Protein AF-A0A926TC60-F1 (afdb_monomer)

Radius of gyration: 28.83 Å; Cα contacts (8 Å, |Δi|>4): 123; chains: 1; bounding box: 82×62×68 Å

Mean predicted aligned error: 12.39 Å

Secondary structure (DSSP, 8-state):
-------PPPHHHHHHHHHHHHHHHHHHHHHHHHHHHHHHHHHHHHHHHHHHHHS---SPPPPPPGGG--GGG-----SS------TTT--EEE-SSBSS-EEE-HHHHHTSPEEEEEEEEE-TTS-EEEEEEEEE-HHHHHHHH-BPTT---------

Sequence (159 aa):
MEPTETDSVSRRSFLKLLGLSGASVVMGTSVLTLAEGATGRLFMPLNDRLDELLLKPQAPVPELPLSAIEPEALLVNSFRATPRLDPATFRLTVDGEVNNPLSLDLAAINTLPLTSMVIRHVCVEGWAAIVQWGGVRLQDIVQLAQPKSGVRYAYFQSA

Foldseek 3Di:
DDDDDDDDDDPVNVVVVVVVVVVCVVVVVVVVVVVCVVVCVVCVVVVVVVCCVVVVPPDPADFDDPVQFDPVQDDDDDDPDDDDDDLVPDWDWDDDQFPATDTDHPVRQVVADKDKTFHWDDDPVGGIGTDIDIGHDPVRVCVNRHGDPPDDDDDDDDD

Nearest PDB structures (foldseek):
  2bpb-assembly1_A  TM=8.047E-01  e=6.752E-04  Ancylobacter novellus
  2ca3-assembly1_A  TM=7.780E-01  e=7.639E-04  Ancylobacter novellus
  2xts-assembly1_C  TM=9.036E-01  e=1.062E-01  Paracoccus pantotrophus
  4p99-assembly4_D  TM=3.254E-01  e=5.505E+00  Marinomonas primoryensis

Solvent-accessible surface area (backbone atoms only — not comparable to full-atom values): 10121 Å² total; per-residue (Å²): 138,82,82,83,81,76,87,73,82,50,72,68,58,52,52,51,50,53,52,52,52,52,51,50,52,55,48,47,53,53,50,47,53,50,49,48,54,51,49,45,66,68,46,44,69,56,49,54,53,48,46,54,66,73,63,51,78,88,65,80,83,75,71,52,62,81,89,62,53,36,78,89,48,61,75,91,82,77,77,98,62,83,78,88,79,55,73,91,76,43,64,54,74,45,72,81,72,38,77,35,70,42,73,37,40,60,68,61,57,70,73,47,70,78,45,72,50,30,38,76,49,74,49,95,90,76,51,56,26,30,43,76,47,74,47,67,55,68,68,64,56,45,63,66,26,38,64,42,92,86,71,87,79,86,85,87,79,82,126

pLDDT: mean 85.82, std 14.72, range [41.06, 98.62]

Structure (mmCIF, N/CA/C/O backbone):
data_AF-A0A926TC60-F1
#
_entry.id   AF-A0A926TC60-F1
#
loop_
_atom_site.group_PDB
_atom_site.id
_atom_site.type_symbol
_atom_site.label_atom_id
_atom_site.label_alt_id
_atom_site.label_comp_id
_atom_site.label_asym_id
_atom_site.label_entity_id
_atom_site.label_seq_id
_atom_site.pdbx_PDB_ins_code
_atom_site.Cartn_x
_atom_site.Cartn_y
_atom_site.Cartn_z
_atom_site.occupancy
_atom_site.B_iso_or_equiv
_atom_site.auth_seq_id
_atom_site.auth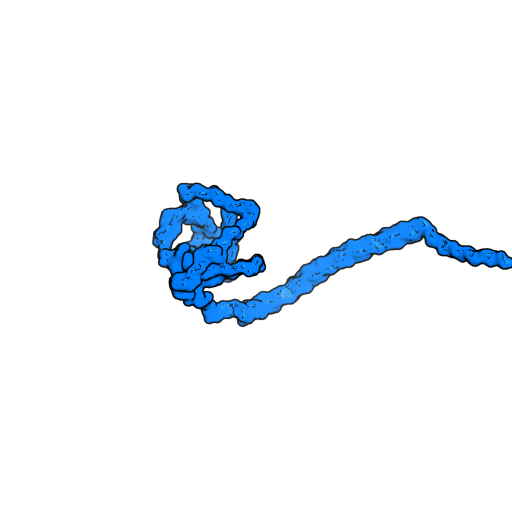_comp_id
_atom_site.auth_asym_id
_atom_site.auth_atom_id
_atom_site.pdbx_PDB_model_num
ATOM 1 N N . MET A 1 1 ? 64.257 41.576 40.704 1.00 42.56 1 MET A N 1
ATOM 2 C CA . MET A 1 1 ? 63.490 40.998 39.585 1.00 42.56 1 MET A CA 1
ATOM 3 C C . MET A 1 1 ? 62.714 39.836 40.176 1.00 42.56 1 MET A C 1
ATOM 5 O O . MET A 1 1 ? 63.229 38.729 40.215 1.00 42.56 1 MET A O 1
ATOM 9 N N . GLU A 1 2 ? 61.575 40.136 40.800 1.00 41.06 2 GLU A N 1
ATOM 10 C CA . GLU A 1 2 ? 60.704 39.106 41.378 1.00 41.06 2 GLU A CA 1
ATOM 11 C C . GLU A 1 2 ? 59.752 38.575 40.301 1.00 41.06 2 GLU A C 1
ATOM 13 O O . GLU A 1 2 ? 59.288 39.363 39.471 1.00 41.06 2 GLU A O 1
ATOM 18 N N . PRO A 1 3 ? 59.504 37.255 40.266 1.00 51.19 3 PRO A N 1
ATOM 19 C CA . PRO A 1 3 ? 58.691 36.630 39.239 1.00 51.19 3 PRO A CA 1
ATOM 20 C C . PRO A 1 3 ? 57.205 36.870 39.521 1.00 51.19 3 PRO A C 1
ATOM 22 O O . PRO A 1 3 ? 56.740 36.746 40.651 1.00 51.19 3 PRO A O 1
ATOM 25 N N . THR A 1 4 ? 56.451 37.197 38.475 1.00 48.22 4 THR A N 1
ATOM 26 C CA . THR A 1 4 ? 54.993 37.292 38.504 1.00 48.22 4 THR A CA 1
ATOM 27 C C . THR A 1 4 ? 54.379 35.917 38.765 1.00 48.22 4 THR A C 1
ATOM 29 O O . THR A 1 4 ? 54.521 34.987 37.968 1.00 48.22 4 THR A O 1
ATOM 32 N N . GLU A 1 5 ? 53.702 35.795 39.904 1.00 54.31 5 GLU A N 1
ATOM 33 C CA . GLU A 1 5 ? 52.934 34.623 40.310 1.00 54.31 5 GLU A CA 1
ATOM 34 C C . GLU A 1 5 ? 51.778 34.407 39.320 1.00 54.31 5 GLU A C 1
ATOM 36 O O . GLU A 1 5 ? 50.969 35.300 39.064 1.00 54.31 5 GLU A O 1
ATOM 41 N N . THR A 1 6 ? 51.741 33.233 38.692 1.00 58.22 6 THR A N 1
ATOM 42 C CA . THR A 1 6 ? 50.648 32.846 37.797 1.00 58.22 6 THR A CA 1
ATOM 43 C C . THR A 1 6 ? 49.537 32.242 38.645 1.00 58.22 6 THR A C 1
ATOM 45 O O . THR A 1 6 ? 49.700 31.173 39.231 1.00 58.22 6 THR A O 1
ATOM 48 N N . ASP A 1 7 ? 48.414 32.952 38.735 1.00 61.06 7 ASP A N 1
ATOM 49 C CA . ASP A 1 7 ? 47.254 32.538 39.521 1.00 61.06 7 ASP A CA 1
ATOM 50 C C . ASP A 1 7 ? 46.659 31.244 38.931 1.00 61.06 7 ASP A C 1
ATOM 52 O O . ASP A 1 7 ? 46.082 31.224 37.839 1.00 61.06 7 ASP A O 1
ATOM 56 N N . SER A 1 8 ? 46.897 30.117 39.608 1.00 69.00 8 SER A N 1
ATOM 57 C CA . SER A 1 8 ? 46.535 28.788 39.108 1.00 69.00 8 SER A CA 1
ATOM 58 C C . SER A 1 8 ? 45.124 28.408 39.561 1.00 69.00 8 SER A C 1
ATOM 60 O O . SER A 1 8 ? 44.811 28.339 40.750 1.00 69.00 8 SER A O 1
ATOM 62 N N . VAL A 1 9 ? 44.236 28.140 38.601 1.00 73.81 9 VAL A N 1
ATOM 63 C CA . VAL A 1 9 ? 42.849 27.756 38.893 1.00 73.81 9 VAL A CA 1
ATOM 64 C C . VAL A 1 9 ? 42.823 26.444 39.691 1.00 73.81 9 VAL A C 1
ATOM 66 O O . VAL A 1 9 ? 43.265 25.396 39.221 1.00 73.81 9 VAL A O 1
ATOM 69 N N . SER A 1 10 ? 42.261 26.483 40.904 1.00 83.06 10 SER A N 1
ATOM 70 C CA . SER A 1 10 ? 42.147 25.313 41.785 1.00 83.06 10 SER A CA 1
ATOM 71 C C . SER A 1 10 ? 41.370 24.163 41.131 1.00 83.06 10 SER A C 1
ATOM 73 O O . SER A 1 10 ? 40.291 24.365 40.566 1.00 83.06 10 SER A O 1
ATOM 75 N N . ARG A 1 11 ? 41.854 22.922 41.308 1.00 78.31 11 ARG A N 1
ATOM 76 C CA . ARG A 1 11 ? 41.192 21.682 40.843 1.00 78.31 11 ARG A CA 1
ATOM 77 C C . ARG A 1 11 ? 39.714 21.610 41.245 1.00 78.31 11 ARG A C 1
ATOM 79 O O . ARG A 1 11 ? 38.885 21.145 40.470 1.00 78.31 11 ARG A O 1
ATOM 86 N N . ARG A 1 12 ? 39.360 22.100 42.440 1.00 79.00 12 ARG A N 1
ATOM 87 C CA . ARG A 1 12 ? 37.967 22.133 42.924 1.00 79.00 12 ARG A CA 1
ATOM 88 C C . ARG A 1 12 ? 37.114 23.130 42.135 1.00 79.00 12 ARG A C 1
ATOM 90 O O . ARG A 1 12 ? 35.955 22.837 41.856 1.00 79.00 12 ARG A O 1
ATOM 97 N N . SER A 1 13 ? 37.672 24.284 41.778 1.00 75.44 13 SER A N 1
ATOM 98 C CA . SER A 1 13 ? 36.994 25.291 40.956 1.00 75.44 13 SER A CA 1
ATOM 99 C C . SER A 1 13 ? 36.805 24.789 39.526 1.00 75.44 13 SER A C 1
ATOM 101 O O . SER A 1 13 ? 35.715 24.925 38.980 1.00 75.44 13 SER A O 1
ATOM 103 N N . PHE A 1 14 ? 37.809 24.108 38.967 1.00 76.50 14 PHE A N 1
ATOM 104 C CA . PHE A 1 14 ? 37.723 23.480 37.648 1.00 76.50 14 PHE A CA 1
ATOM 105 C C . PHE A 1 14 ? 36.637 22.393 37.579 1.00 76.50 14 PHE A C 1
ATOM 107 O O . PHE A 1 14 ? 35.814 22.400 36.667 1.00 76.50 14 PHE A O 1
ATOM 114 N N . LEU A 1 15 ? 36.560 21.506 38.581 1.00 76.88 15 LEU A N 1
ATOM 115 C CA . LEU A 1 15 ? 35.522 20.466 38.645 1.00 76.88 15 LEU A CA 1
ATOM 116 C C . LEU A 1 15 ? 34.107 21.040 38.820 1.00 76.88 15 LEU A C 1
ATOM 118 O O . LEU A 1 15 ? 33.163 20.524 38.226 1.00 76.88 15 LEU A O 1
ATOM 122 N N . LYS A 1 16 ? 33.946 22.123 39.594 1.00 70.62 16 LYS A N 1
ATOM 123 C CA . LYS A 1 16 ? 32.659 22.831 39.710 1.00 70.62 16 LYS A CA 1
ATOM 124 C C . LYS A 1 16 ? 32.246 23.475 38.389 1.00 70.62 16 LYS A C 1
ATOM 126 O O . LYS A 1 16 ? 31.077 23.394 38.024 1.00 70.62 16 LYS A O 1
ATOM 131 N N . LEU A 1 17 ? 33.198 24.078 37.677 1.00 70.81 17 LEU A N 1
ATOM 132 C CA . LEU A 1 17 ? 32.952 24.683 36.371 1.00 70.81 17 LEU A CA 1
ATOM 133 C C . LEU A 1 17 ? 32.528 23.616 35.350 1.00 70.81 17 LEU A C 1
ATOM 135 O O . LEU A 1 17 ? 31.504 23.777 34.701 1.00 70.81 17 LEU A O 1
ATOM 139 N N . LEU A 1 18 ? 33.245 22.488 35.279 1.00 71.25 18 LEU A N 1
ATOM 140 C CA . LEU A 1 18 ? 32.886 21.350 34.423 1.00 71.25 18 LEU A CA 1
ATOM 141 C C . LEU A 1 18 ? 31.504 20.770 34.755 1.00 71.25 18 LEU A C 1
ATOM 143 O O . LEU A 1 18 ? 30.733 20.472 33.844 1.00 71.25 18 LEU A O 1
ATOM 147 N N . GLY A 1 19 ? 31.174 20.632 36.043 1.00 67.12 19 GLY A N 1
ATOM 148 C CA . GLY A 1 19 ? 29.868 20.138 36.484 1.00 67.12 19 GLY A CA 1
ATOM 149 C C . GLY A 1 19 ? 28.710 21.057 36.083 1.00 67.12 19 GLY A C 1
ATOM 150 O O . GLY A 1 19 ? 27.676 20.574 35.622 1.00 67.12 19 GLY A O 1
ATOM 151 N N . LEU A 1 20 ? 28.894 22.377 36.198 1.00 63.81 20 LEU A N 1
ATOM 152 C CA . LEU A 1 20 ? 27.903 23.367 35.764 1.00 63.81 20 LEU A CA 1
ATOM 153 C C . LEU A 1 20 ? 27.739 23.369 34.237 1.00 63.81 20 LEU A C 1
ATOM 155 O O . LEU A 1 20 ? 26.611 23.328 33.753 1.00 63.81 20 LEU A O 1
ATOM 159 N N . SER A 1 21 ? 28.840 23.320 33.483 1.00 61.28 21 SER A N 1
ATOM 160 C CA . SER A 1 21 ? 28.810 23.255 32.016 1.00 61.28 21 SER A CA 1
ATOM 161 C C . SER A 1 21 ? 28.112 21.993 31.498 1.00 61.28 21 SER A C 1
ATOM 163 O O . SER A 1 21 ? 27.314 22.067 30.566 1.00 61.28 21 SER A O 1
ATOM 165 N N . GLY A 1 22 ? 28.362 20.834 32.120 1.00 60.22 22 GLY A N 1
ATOM 166 C CA . GLY A 1 22 ? 27.693 19.577 31.768 1.00 60.22 22 GLY A CA 1
ATOM 167 C C . GLY A 1 22 ? 26.182 19.623 32.015 1.00 60.22 22 GLY A C 1
ATOM 168 O O . GLY A 1 22 ? 25.404 19.205 31.158 1.00 60.22 22 GLY A O 1
ATOM 169 N N . ALA A 1 23 ? 25.751 20.203 33.140 1.00 59.41 23 ALA A N 1
ATOM 170 C CA . ALA A 1 23 ? 24.332 20.396 33.439 1.00 59.41 23 ALA A CA 1
ATOM 171 C C . ALA A 1 23 ? 23.650 21.354 32.444 1.00 59.41 23 ALA A C 1
ATOM 173 O O . ALA A 1 23 ? 22.526 21.090 32.022 1.00 59.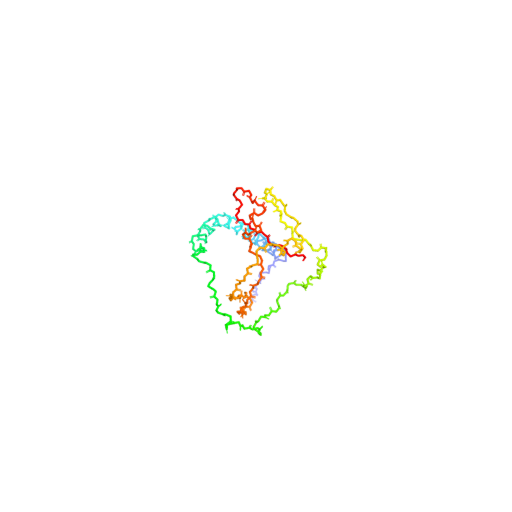41 23 ALA A O 1
ATOM 174 N N . SER A 1 24 ? 24.332 22.421 32.009 1.00 56.94 24 SER A N 1
ATOM 175 C CA . SER A 1 24 ? 23.815 23.352 30.995 1.00 56.94 24 SER A CA 1
ATOM 176 C C . SER A 1 24 ? 23.655 22.714 29.613 1.00 56.94 24 SER A C 1
ATOM 178 O O . SER A 1 24 ? 22.683 23.016 28.929 1.00 56.94 24 SER A O 1
ATOM 180 N N . VAL A 1 25 ? 24.545 21.804 29.204 1.00 60.53 25 VAL A N 1
ATOM 181 C CA . VAL A 1 25 ? 24.412 21.066 27.930 1.00 60.53 25 VAL A CA 1
ATOM 182 C C . VAL A 1 25 ? 23.251 20.063 27.987 1.00 60.53 25 VAL A C 1
ATOM 184 O O . VAL A 1 25 ? 22.465 19.964 27.042 1.00 60.53 25 VAL A O 1
ATOM 187 N N . VAL A 1 26 ? 23.085 19.356 29.109 1.00 59.12 26 VAL A N 1
ATOM 188 C CA . VAL A 1 26 ? 21.979 18.398 29.300 1.00 59.12 26 VAL A CA 1
ATOM 189 C C . VAL A 1 26 ? 20.625 19.110 29.410 1.00 59.12 26 VAL A C 1
ATOM 191 O O . VAL A 1 26 ? 19.643 18.678 28.804 1.00 59.12 26 VAL A O 1
ATOM 194 N N . MET A 1 27 ? 20.556 20.235 30.128 1.00 56.75 27 MET A N 1
ATOM 195 C CA . MET A 1 27 ? 19.348 21.062 30.151 1.00 56.75 27 MET A CA 1
ATOM 196 C C . MET A 1 27 ? 19.095 21.717 28.795 1.00 56.75 27 MET A C 1
ATOM 198 O O . MET A 1 27 ? 17.956 21.732 28.355 1.00 56.75 27 MET A O 1
ATOM 202 N N . GLY A 1 28 ? 20.127 22.206 28.106 1.00 56.97 28 GLY A N 1
ATOM 203 C CA . GLY A 1 28 ? 19.998 22.833 26.790 1.00 56.97 28 GLY A CA 1
ATOM 204 C C . GLY A 1 28 ? 19.412 21.885 25.748 1.00 56.97 28 GLY A C 1
ATOM 205 O O . GLY A 1 28 ? 18.469 22.249 25.059 1.00 56.97 28 GLY A O 1
ATOM 206 N N . THR A 1 29 ? 19.890 20.642 25.691 1.00 58.34 29 THR A N 1
ATOM 207 C CA . THR A 1 29 ? 19.337 19.612 24.792 1.00 58.34 29 THR A CA 1
ATOM 208 C C . THR A 1 29 ? 17.900 19.244 25.157 1.00 58.34 29 THR A C 1
ATOM 210 O O . THR A 1 29 ? 17.041 19.230 24.284 1.00 58.34 29 THR A O 1
ATOM 213 N N . SER A 1 30 ? 17.598 19.057 26.444 1.00 58.94 30 SER A N 1
ATOM 214 C CA . SER A 1 30 ? 16.237 18.731 26.900 1.00 58.94 30 SER A CA 1
ATOM 215 C C . SER A 1 30 ? 15.244 19.879 26.669 1.00 58.94 30 SER A C 1
ATOM 217 O O . SER A 1 30 ? 14.110 19.651 26.254 1.00 58.94 30 SER A O 1
ATOM 219 N N . VAL A 1 31 ? 15.661 21.125 26.912 1.00 60.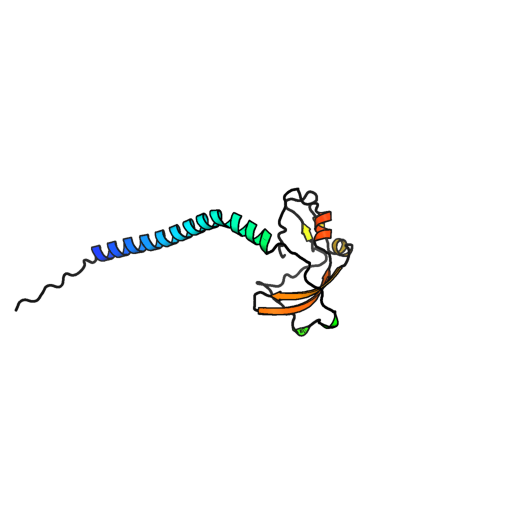00 31 VAL A N 1
ATOM 220 C CA . VAL A 1 31 ? 14.862 22.336 26.673 1.00 60.00 31 VAL A CA 1
ATOM 221 C C . VAL A 1 31 ? 14.651 22.553 25.180 1.00 60.00 31 VAL A C 1
ATOM 223 O O . VAL A 1 31 ? 13.543 22.912 24.796 1.00 60.00 31 VAL A O 1
ATOM 226 N N . LEU A 1 32 ? 15.651 22.283 24.335 1.00 61.22 32 LEU A N 1
ATOM 227 C CA . LEU A 1 32 ? 15.490 22.316 22.881 1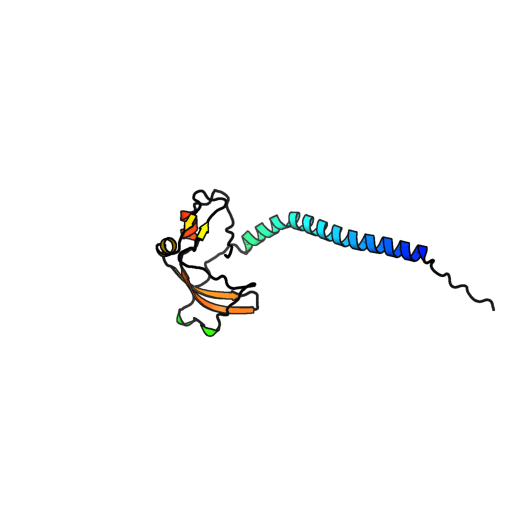.00 61.22 32 LEU A CA 1
ATOM 228 C C . LEU A 1 32 ? 14.499 21.248 22.408 1.00 61.22 32 LEU A C 1
ATOM 230 O O . LEU A 1 32 ? 13.581 21.587 21.677 1.00 61.22 32 LEU A O 1
ATOM 234 N N . THR A 1 33 ? 14.570 20.010 22.907 1.00 62.34 33 THR A N 1
ATOM 235 C CA . THR A 1 33 ? 13.595 18.957 22.560 1.00 62.34 33 THR A CA 1
ATOM 236 C C . THR A 1 33 ? 12.175 19.284 23.044 1.00 62.34 33 THR A C 1
ATOM 238 O O . THR A 1 33 ? 11.193 19.022 22.347 1.00 62.34 33 THR A O 1
ATOM 241 N N . LEU A 1 34 ? 12.027 19.892 24.227 1.00 63.53 34 LEU A N 1
ATOM 242 C CA . LEU A 1 34 ? 10.726 20.353 24.729 1.00 63.53 34 LEU A CA 1
ATOM 243 C C . LEU A 1 34 ? 10.191 21.544 23.928 1.00 63.53 34 LEU A C 1
ATOM 245 O O . LEU A 1 34 ? 9.000 21.586 23.616 1.00 63.53 34 LEU A O 1
ATOM 249 N N . ALA A 1 35 ? 11.057 22.495 23.578 1.00 68.56 35 ALA A N 1
ATOM 250 C CA . ALA A 1 35 ? 10.714 23.636 22.744 1.00 68.56 35 ALA A CA 1
ATOM 251 C C . ALA A 1 35 ? 10.347 23.193 21.323 1.00 68.56 35 ALA A C 1
ATOM 253 O O . ALA A 1 35 ? 9.364 23.693 20.790 1.00 68.56 35 ALA A O 1
ATOM 254 N N . GLU A 1 36 ? 11.045 22.220 20.739 1.00 64.94 36 GLU A N 1
ATOM 255 C CA . GLU A 1 36 ? 10.702 21.589 19.460 1.00 64.94 36 GLU A CA 1
ATOM 256 C C . GLU A 1 36 ? 9.344 20.893 19.536 1.00 64.94 36 GLU A C 1
ATOM 258 O O . GLU A 1 36 ? 8.495 21.113 18.678 1.00 64.94 36 GLU A O 1
ATOM 263 N N . GLY A 1 37 ? 9.085 20.124 20.597 1.00 71.81 37 GLY A N 1
ATOM 264 C CA . GLY A 1 37 ? 7.790 19.478 20.808 1.00 71.81 37 GLY A CA 1
ATOM 265 C C . GLY A 1 37 ? 6.639 20.477 20.975 1.00 71.81 37 GLY A C 1
ATOM 266 O O . GLY A 1 37 ? 5.553 20.266 20.434 1.00 71.81 37 GLY A O 1
ATOM 267 N N . ALA A 1 38 ? 6.862 21.581 21.693 1.00 77.69 38 ALA A N 1
ATOM 268 C CA . ALA A 1 38 ? 5.873 22.642 21.881 1.00 77.69 38 ALA A CA 1
ATOM 269 C C . ALA A 1 38 ? 5.647 23.459 20.597 1.00 77.69 38 ALA A C 1
ATOM 271 O O . ALA A 1 38 ? 4.504 23.707 20.216 1.00 77.69 38 ALA A O 1
ATOM 272 N N . THR A 1 39 ? 6.728 23.817 19.905 1.00 74.94 39 THR A N 1
ATOM 273 C CA . THR A 1 39 ? 6.716 24.523 18.616 1.00 74.94 39 THR A CA 1
ATOM 274 C C . THR A 1 39 ? 6.016 23.668 17.564 1.00 74.94 39 THR A C 1
ATOM 276 O O . THR A 1 39 ? 5.063 24.119 16.939 1.00 74.94 39 THR A O 1
ATOM 279 N N . GLY A 1 40 ? 6.391 22.394 17.440 1.00 74.88 40 GLY A N 1
ATOM 280 C CA . GLY A 1 40 ? 5.743 21.435 16.553 1.00 74.88 40 GLY A CA 1
ATOM 281 C C . GLY A 1 40 ? 4.242 21.345 16.816 1.00 74.88 40 GLY A C 1
ATOM 282 O O . GLY A 1 40 ? 3.456 21.536 15.900 1.00 74.88 40 GLY A O 1
ATOM 283 N N . ARG A 1 41 ? 3.805 21.178 18.070 1.00 79.56 41 ARG A N 1
ATOM 284 C CA . ARG A 1 41 ? 2.365 21.146 18.402 1.00 79.56 41 ARG A CA 1
ATOM 285 C C . ARG A 1 41 ? 1.627 22.446 18.078 1.00 79.56 41 ARG A C 1
ATOM 287 O O . ARG A 1 41 ? 0.443 22.389 17.758 1.00 79.56 41 ARG A O 1
ATOM 294 N N . LEU A 1 42 ? 2.298 23.594 18.175 1.00 83.06 42 LEU A N 1
ATOM 295 C CA . LEU A 1 42 ? 1.708 24.896 17.864 1.00 83.06 42 LEU A CA 1
ATOM 296 C C . LEU A 1 42 ? 1.543 25.105 16.352 1.00 83.06 42 LEU A C 1
ATOM 298 O O . LEU A 1 42 ? 0.515 25.618 15.915 1.00 83.06 42 LEU A O 1
ATOM 302 N N . PHE A 1 43 ? 2.539 24.703 15.559 1.00 84.38 43 PHE A N 1
ATOM 303 C CA . PHE A 1 43 ? 2.589 24.993 14.124 1.00 84.38 43 PHE A CA 1
ATOM 304 C C . PHE A 1 43 ? 2.101 23.846 13.233 1.00 84.38 43 PHE A C 1
ATOM 306 O O . PHE A 1 43 ? 1.641 24.113 12.126 1.00 84.38 43 PHE A O 1
ATOM 313 N N . MET A 1 44 ? 2.117 22.596 13.700 1.00 82.88 44 MET A N 1
ATOM 314 C CA . MET A 1 44 ? 1.673 21.430 12.926 1.00 82.88 44 MET A CA 1
ATOM 315 C C . MET A 1 44 ? 0.225 21.556 12.430 1.00 82.88 44 MET A C 1
ATOM 317 O O . MET A 1 44 ? 0.014 21.310 11.253 1.00 82.88 44 MET A O 1
ATOM 321 N N . PRO A 1 45 ? -0.764 22.058 13.201 1.00 85.94 45 PRO A N 1
ATOM 322 C CA . PRO A 1 45 ? -2.116 22.242 12.664 1.00 85.94 45 PRO A CA 1
ATOM 323 C C . PRO A 1 45 ? -2.184 23.241 11.502 1.00 85.94 45 PRO A C 1
ATOM 325 O O . PRO A 1 45 ? -3.056 23.133 10.641 1.00 85.94 45 PRO A O 1
ATOM 328 N N . LEU A 1 46 ? -1.299 24.243 11.492 1.00 86.19 46 LEU A N 1
ATOM 329 C CA . LEU A 1 46 ? -1.192 25.183 10.379 1.00 86.19 46 LEU A CA 1
ATOM 330 C C . LEU A 1 46 ? -0.485 24.522 9.194 1.00 86.19 46 LEU A C 1
ATOM 332 O O . LEU A 1 46 ? -0.968 24.654 8.075 1.00 86.19 46 LEU A O 1
ATOM 336 N N . ASN A 1 47 ? 0.601 23.789 9.448 1.00 85.25 47 ASN A N 1
ATOM 337 C CA . ASN A 1 47 ? 1.309 23.018 8.434 1.00 85.25 47 ASN A CA 1
ATOM 338 C C . ASN A 1 47 ? 0.377 22.007 7.752 1.00 85.25 47 ASN A C 1
ATOM 340 O O . ASN A 1 47 ? 0.255 22.042 6.541 1.00 85.25 47 A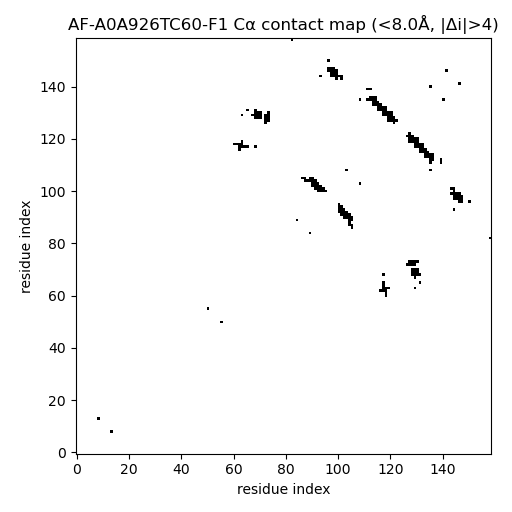SN A O 1
ATOM 344 N N . ASP A 1 48 ? -0.372 21.211 8.515 1.00 83.88 48 ASP A N 1
ATOM 345 C CA . ASP A 1 48 ? -1.314 20.214 7.999 1.00 83.88 48 ASP A CA 1
ATOM 346 C C . ASP A 1 48 ? -2.403 20.853 7.129 1.00 83.88 48 ASP A C 1
ATOM 348 O O . ASP A 1 48 ? -2.762 20.317 6.086 1.00 83.88 48 ASP A O 1
ATOM 352 N N . ARG A 1 49 ? -2.923 22.024 7.528 1.00 84.00 49 ARG A N 1
ATOM 353 C CA . ARG A 1 49 ? -3.910 22.770 6.728 1.00 84.00 49 ARG A CA 1
ATOM 354 C C . ARG A 1 49 ? -3.310 23.330 5.445 1.00 84.00 49 ARG A C 1
ATOM 356 O O . ARG A 1 49 ? -3.994 23.364 4.424 1.00 84.00 49 ARG A O 1
ATOM 363 N N . LEU A 1 50 ? -2.073 23.820 5.509 1.00 86.25 50 LEU A N 1
ATOM 364 C CA . LEU A 1 50 ? -1.354 24.307 4.337 1.00 86.25 50 LEU A CA 1
ATOM 365 C C . LEU A 1 50 ? -1.033 23.149 3.393 1.00 86.25 50 LEU A C 1
ATOM 367 O O . LEU A 1 50 ? -1.315 23.268 2.208 1.00 86.25 50 LEU A O 1
ATOM 371 N N . ASP A 1 51 ? -0.551 22.024 3.909 1.00 81.44 51 ASP A N 1
ATOM 372 C CA . ASP A 1 51 ? -0.289 20.803 3.151 1.00 81.44 51 ASP A CA 1
ATOM 373 C C . ASP A 1 51 ? -1.576 20.265 2.525 1.00 81.44 51 ASP A C 1
ATOM 375 O O . ASP A 1 51 ? -1.596 19.966 1.338 1.00 81.44 51 ASP A O 1
ATOM 379 N N . GLU A 1 52 ? -2.691 20.223 3.256 1.00 81.25 52 GLU A N 1
ATOM 380 C CA . GLU A 1 52 ? -3.985 19.810 2.702 1.00 81.25 52 GLU A CA 1
ATOM 381 C C . GLU A 1 52 ? -4.462 20.748 1.581 1.00 81.25 52 GLU A C 1
ATOM 383 O O . GLU A 1 52 ? -5.089 20.305 0.618 1.00 81.25 52 GLU A O 1
ATOM 388 N N . LEU A 1 53 ? -4.160 22.045 1.674 1.00 83.44 53 LEU A N 1
ATOM 389 C CA . LEU A 1 53 ? -4.522 23.029 0.656 1.00 83.44 53 LEU A CA 1
ATOM 390 C C . LEU A 1 53 ? -3.589 22.983 -0.565 1.00 83.44 53 LEU A C 1
ATOM 392 O O . LEU A 1 53 ? -4.067 23.109 -1.691 1.00 83.44 53 LEU A O 1
ATOM 396 N N . LEU A 1 54 ? -2.286 22.791 -0.351 1.00 79.56 54 LEU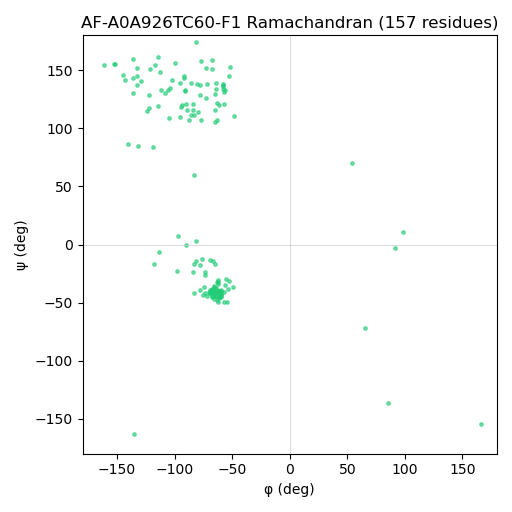 A N 1
ATOM 397 C CA . LEU A 1 54 ? -1.241 22.792 -1.380 1.00 79.56 54 LEU A CA 1
ATOM 398 C C . LEU A 1 54 ? -1.116 21.444 -2.097 1.00 79.56 54 LEU A C 1
ATOM 400 O O . LEU A 1 54 ? -0.954 21.403 -3.313 1.00 79.56 54 LEU A O 1
ATOM 404 N N . LEU A 1 55 ? -1.195 20.345 -1.347 1.00 76.44 55 LEU A N 1
ATOM 405 C CA . LEU A 1 55 ? -1.031 18.969 -1.821 1.00 76.44 55 LEU A CA 1
ATOM 406 C C . LEU A 1 55 ? -2.368 18.283 -2.100 1.00 76.44 55 LEU A C 1
ATOM 408 O O . LEU A 1 55 ? -2.384 17.085 -2.384 1.00 76.44 55 LEU A O 1
ATOM 412 N N . LYS A 1 56 ? -3.486 19.023 -2.035 1.00 66.31 56 LYS A N 1
ATOM 413 C CA . LYS A 1 56 ? -4.819 18.535 -2.400 1.00 66.31 56 LYS A CA 1
ATOM 414 C C . LYS A 1 56 ? -4.724 17.849 -3.769 1.00 66.31 56 LYS A C 1
ATOM 416 O O . LYS A 1 56 ? -4.492 18.558 -4.751 1.00 66.31 56 LYS A O 1
ATOM 421 N N . PRO A 1 57 ? -4.865 16.512 -3.871 1.00 59.97 57 PRO A N 1
ATOM 422 C CA . PRO A 1 57 ? -4.577 15.813 -5.117 1.00 59.97 57 PRO A CA 1
ATOM 423 C C . PRO A 1 57 ? -5.547 16.283 -6.201 1.00 59.97 57 PRO A C 1
ATOM 425 O O . PRO A 1 57 ? -6.737 15.984 -6.152 1.00 59.97 57 PRO A O 1
ATOM 428 N N . GLN A 1 58 ? -5.050 17.077 -7.150 1.00 61.09 58 GLN A N 1
ATOM 429 C CA . GLN A 1 58 ? -5.881 17.678 -8.197 1.00 61.09 58 GLN A CA 1
ATOM 430 C C . GLN A 1 58 ? -6.227 16.676 -9.309 1.00 61.09 58 GLN A C 1
ATOM 432 O O . GLN A 1 58 ? -7.168 16.903 -10.062 1.00 61.09 58 GLN A O 1
ATOM 437 N N . ALA A 1 59 ? -5.501 15.560 -9.415 1.00 74.19 59 ALA A N 1
ATOM 438 C CA . ALA A 1 59 ? -5.770 14.504 -10.383 1.00 74.19 59 ALA A CA 1
ATOM 439 C C . ALA A 1 59 ? -5.082 13.192 -9.967 1.00 74.19 59 ALA A C 1
ATOM 441 O O . ALA A 1 59 ? -4.055 13.236 -9.281 1.00 74.19 59 ALA A O 1
ATOM 442 N N . PRO A 1 60 ? -5.602 12.027 -10.398 1.00 79.38 60 PRO A N 1
ATOM 443 C CA . PRO A 1 60 ? -4.842 10.784 -10.393 1.00 79.38 60 PRO A CA 1
ATOM 444 C C . PRO A 1 60 ? -3.492 10.955 -11.099 1.00 79.38 60 PRO A C 1
ATOM 446 O O . PRO A 1 60 ? -3.352 11.776 -12.009 1.00 79.38 60 PRO A O 1
ATOM 449 N N . VAL A 1 61 ? -2.505 10.152 -10.699 1.00 86.31 61 VAL A N 1
ATOM 450 C CA . VAL A 1 61 ? -1.227 10.074 -11.416 1.00 86.31 61 VAL A CA 1
ATOM 451 C C . VAL A 1 61 ? -1.507 9.707 -12.882 1.00 86.31 61 VAL A C 1
ATOM 453 O O . VAL A 1 61 ? -2.285 8.781 -13.115 1.00 86.31 61 VAL A O 1
ATOM 456 N N . PRO A 1 62 ? -0.907 10.405 -13.867 1.00 89.88 62 PRO A N 1
ATOM 457 C CA . PRO A 1 62 ? -1.100 10.078 -15.274 1.00 89.88 62 PRO A CA 1
ATOM 458 C C . PRO A 1 62 ? -0.686 8.640 -15.585 1.00 89.88 62 PRO A C 1
ATOM 460 O O . PRO A 1 62 ? 0.402 8.205 -15.198 1.00 89.88 62 PRO A O 1
ATOM 463 N N . GLU A 1 63 ? -1.535 7.927 -16.323 1.00 95.25 63 GLU A N 1
ATOM 464 C CA . GLU A 1 63 ? -1.192 6.609 -16.847 1.00 95.25 63 GLU A CA 1
ATOM 465 C C . GLU A 1 63 ? -0.339 6.726 -18.112 1.00 95.25 63 GLU A C 1
ATOM 467 O O . GLU A 1 63 ? -0.572 7.568 -18.983 1.00 95.25 63 GLU A O 1
ATOM 472 N N . LEU A 1 64 ? 0.672 5.867 -18.198 1.00 96.88 64 LEU A N 1
ATOM 473 C CA . LEU A 1 64 ? 1.626 5.802 -19.297 1.00 96.88 64 LEU A CA 1
ATOM 474 C C . LEU A 1 64 ? 1.244 4.675 -20.273 1.00 96.88 64 LEU A C 1
ATOM 476 O O . LEU A 1 64 ? 0.567 3.720 -19.897 1.00 96.88 64 LEU A O 1
ATOM 480 N N . PRO A 1 65 ? 1.658 4.739 -21.548 1.00 97.50 65 PRO A N 1
ATOM 481 C CA . PRO A 1 65 ? 1.407 3.641 -22.473 1.00 97.50 65 PRO A CA 1
ATOM 482 C C . PRO A 1 65 ? 2.210 2.394 -22.073 1.00 97.50 65 PRO A C 1
ATOM 484 O O . PRO A 1 65 ? 3.322 2.502 -21.558 1.00 97.50 65 PRO A O 1
ATOM 487 N N . LEU A 1 66 ? 1.700 1.200 -22.395 1.00 97.38 66 LEU A N 1
ATOM 488 C CA . LEU A 1 66 ? 2.400 -0.074 -22.149 1.00 97.38 66 LEU A CA 1
ATOM 489 C C . LEU A 1 66 ? 3.803 -0.119 -22.781 1.00 97.38 66 LEU A C 1
ATOM 491 O O . LEU A 1 66 ? 4.701 -0.767 -22.255 1.00 97.38 66 LEU A O 1
ATOM 495 N N . SER A 1 67 ? 4.012 0.598 -23.889 1.00 97.81 67 SER A N 1
ATOM 496 C CA . SER A 1 67 ? 5.314 0.711 -24.555 1.00 97.81 67 SER A CA 1
ATOM 497 C C . SER A 1 67 ? 6.370 1.466 -23.743 1.00 97.81 67 SER A C 1
ATOM 499 O O . SER A 1 67 ? 7.537 1.428 -24.111 1.00 97.81 67 SER A O 1
ATOM 501 N N . ALA A 1 68 ? 5.971 2.187 -22.691 1.00 97.56 68 ALA A N 1
ATOM 502 C CA . ALA A 1 68 ? 6.874 2.923 -21.811 1.00 97.56 68 ALA A CA 1
ATOM 503 C C . ALA A 1 68 ? 7.362 2.088 -20.617 1.00 97.56 68 ALA A C 1
ATOM 505 O O . ALA A 1 68 ? 8.098 2.612 -19.791 1.00 97.56 68 ALA A O 1
ATOM 506 N N . ILE A 1 69 ? 6.937 0.826 -20.485 1.00 97.94 69 ILE A N 1
ATOM 507 C CA . ILE A 1 69 ? 7.386 -0.052 -19.399 1.00 97.94 69 ILE A CA 1
ATOM 508 C C . ILE A 1 69 ? 8.892 -0.304 -19.530 1.00 97.94 69 ILE A C 1
ATOM 510 O O . ILE A 1 69 ? 9.386 -0.640 -20.605 1.00 97.94 69 ILE A O 1
ATOM 514 N N . GLU A 1 70 ? 9.600 -0.192 -18.407 1.00 94.50 70 GLU A N 1
ATOM 515 C CA . GLU A 1 70 ? 11.050 -0.375 -18.294 1.00 94.50 70 GLU A CA 1
ATOM 516 C C . GLU A 1 70 ? 11.337 -1.540 -17.326 1.00 94.50 70 GLU A C 1
ATOM 518 O O . GLU A 1 70 ? 11.555 -1.305 -16.135 1.00 94.50 70 GLU A O 1
ATOM 523 N N . PRO A 1 71 ? 11.313 -2.810 -17.782 1.00 91.75 71 PRO A N 1
ATOM 524 C CA . PRO A 1 71 ? 11.377 -3.970 -16.885 1.00 91.75 71 PRO A CA 1
ATOM 525 C C . PRO A 1 71 ? 12.649 -4.012 -16.034 1.00 91.75 71 PRO A C 1
ATOM 527 O O . PRO A 1 71 ? 12.595 -4.325 -14.849 1.00 91.75 71 PRO A O 1
ATOM 530 N N . GLU A 1 72 ? 13.780 -3.634 -16.630 1.00 95.44 72 GLU A N 1
ATOM 531 C CA . GLU A 1 72 ? 15.099 -3.683 -15.990 1.00 95.44 72 GLU A CA 1
ATOM 532 C C . GLU A 1 72 ? 15.325 -2.553 -14.973 1.00 95.44 72 GLU A C 1
ATOM 534 O O . GLU A 1 72 ? 16.278 -2.593 -14.199 1.00 95.44 72 GLU A O 1
ATOM 539 N N . ALA A 1 73 ? 14.463 -1.529 -14.963 1.00 96.12 73 ALA A N 1
ATOM 540 C CA . ALA A 1 73 ? 14.563 -0.411 -14.028 1.00 96.12 73 ALA A CA 1
ATOM 541 C C . ALA A 1 73 ? 13.921 -0.721 -12.663 1.00 96.12 73 ALA A C 1
ATOM 543 O O . ALA A 1 73 ? 14.174 -0.008 -11.688 1.00 96.12 73 ALA A O 1
ATOM 544 N N . LEU A 1 74 ? 13.076 -1.759 -12.571 1.00 96.00 74 LEU A N 1
ATOM 545 C CA . LEU A 1 74 ? 12.398 -2.123 -11.329 1.00 96.00 74 LEU A CA 1
ATOM 546 C C . LEU A 1 74 ? 13.359 -2.850 -10.384 1.00 96.00 74 LEU A C 1
ATOM 548 O O . LEU A 1 74 ? 13.692 -4.018 -10.576 1.00 96.00 74 LEU A O 1
ATOM 552 N N . LEU A 1 75 ? 13.766 -2.158 -9.323 1.00 94.62 75 LEU A N 1
ATOM 553 C CA . LEU A 1 75 ? 14.642 -2.715 -8.300 1.00 94.62 75 LEU A CA 1
ATOM 554 C C . LEU A 1 75 ? 13.841 -3.335 -7.152 1.00 94.62 75 LEU A C 1
ATOM 556 O O . LEU A 1 75 ? 12.800 -2.822 -6.738 1.00 94.62 75 LEU A O 1
ATOM 560 N N . VAL A 1 76 ? 14.364 -4.428 -6.592 1.00 92.69 76 VAL A N 1
ATOM 561 C CA . VAL A 1 76 ? 13.847 -5.007 -5.348 1.00 92.69 76 VAL A CA 1
ATOM 562 C C . 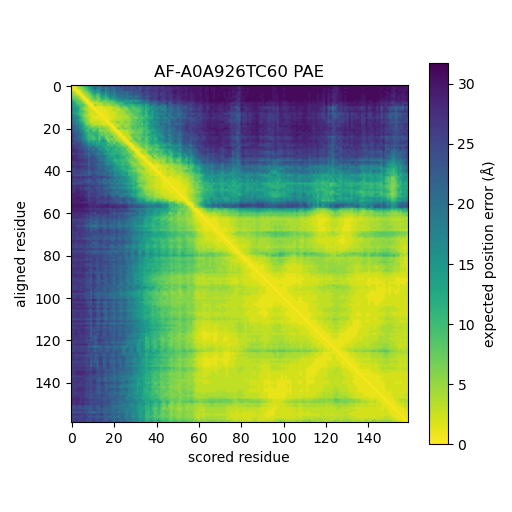VAL A 1 76 ? 14.397 -4.205 -4.176 1.00 92.69 76 VAL A C 1
ATOM 564 O O . VAL A 1 76 ? 15.595 -4.238 -3.901 1.00 92.69 76 VAL A O 1
ATOM 567 N N . ASN A 1 77 ? 13.507 -3.516 -3.468 1.00 93.12 77 ASN A N 1
ATOM 568 C CA . ASN A 1 77 ? 13.834 -2.771 -2.260 1.00 93.12 77 ASN A CA 1
ATOM 569 C C . ASN A 1 77 ? 13.126 -3.393 -1.052 1.00 93.12 77 ASN A C 1
ATOM 571 O O . ASN A 1 77 ? 11.898 -3.464 -1.015 1.00 93.12 77 ASN A O 1
ATOM 575 N N . SER A 1 78 ? 13.899 -3.859 -0.071 1.00 92.44 78 SER A N 1
ATOM 576 C CA . SER A 1 78 ? 13.373 -4.543 1.110 1.00 92.44 78 SER A CA 1
ATOM 577 C C . SER A 1 78 ? 13.987 -4.002 2.392 1.00 92.44 78 SER A C 1
ATOM 579 O O . SER A 1 78 ? 15.205 -3.861 2.494 1.00 92.44 78 SER A O 1
ATOM 581 N N . PHE A 1 79 ? 13.156 -3.812 3.415 1.00 90.88 79 PHE A N 1
ATOM 582 C CA . PHE A 1 79 ? 13.616 -3.504 4.762 1.00 90.88 79 PHE A CA 1
ATOM 583 C C . PHE A 1 79 ? 13.748 -4.792 5.582 1.00 90.88 79 PHE A C 1
ATOM 585 O O . PHE A 1 79 ? 12.767 -5.499 5.803 1.00 90.88 79 PHE A O 1
ATOM 592 N N . ARG A 1 80 ? 14.961 -5.079 6.071 1.00 90.56 80 ARG A N 1
ATOM 593 C CA . ARG A 1 80 ? 15.341 -6.289 6.833 1.00 90.56 80 ARG A CA 1
ATOM 594 C C . ARG A 1 80 ? 15.262 -7.593 6.034 1.00 90.56 80 ARG A C 1
ATOM 596 O O . ARG A 1 80 ? 16.303 -8.169 5.742 1.00 90.56 80 ARG A O 1
ATOM 603 N N . ALA A 1 81 ? 14.063 -8.081 5.730 1.00 91.06 81 ALA A N 1
ATOM 604 C CA . ALA A 1 81 ? 13.855 -9.370 5.078 1.00 91.06 81 ALA A CA 1
ATOM 605 C C . ALA A 1 81 ? 12.562 -9.382 4.256 1.00 91.06 81 ALA A C 1
ATOM 607 O O . ALA A 1 81 ? 11.619 -8.653 4.547 1.00 91.06 81 ALA A O 1
ATOM 608 N N . THR A 1 82 ? 12.511 -10.252 3.245 1.00 92.38 82 THR A N 1
ATOM 609 C CA . THR A 1 82 ? 11.278 -10.530 2.498 1.00 92.38 82 THR A CA 1
ATOM 610 C C . THR A 1 82 ? 10.460 -11.588 3.246 1.00 92.38 82 THR A C 1
ATOM 612 O O . THR A 1 82 ? 10.981 -12.688 3.469 1.00 92.38 82 THR A O 1
ATOM 615 N N . PRO A 1 83 ? 9.208 -11.300 3.645 1.00 91.56 83 PRO A N 1
ATOM 616 C CA . PRO A 1 83 ? 8.376 -12.270 4.343 1.00 91.56 83 PRO A CA 1
ATOM 617 C C . PRO A 1 83 ? 8.071 -13.471 3.441 1.00 91.56 83 PRO A C 1
ATOM 619 O O . PRO A 1 83 ? 7.802 -13.328 2.247 1.00 91.56 83 PRO A O 1
ATOM 622 N N . ARG A 1 84 ? 8.107 -14.676 4.018 1.00 93.31 84 ARG A N 1
ATOM 623 C CA . ARG A 1 84 ? 7.658 -15.904 3.350 1.00 93.31 84 ARG A CA 1
ATOM 624 C C . ARG A 1 84 ? 6.222 -16.174 3.763 1.00 93.31 84 ARG A C 1
ATOM 626 O O . ARG A 1 84 ? 5.971 -16.512 4.915 1.00 93.31 84 ARG A O 1
ATOM 633 N N . LEU A 1 85 ? 5.303 -16.007 2.823 1.00 93.31 85 LEU A N 1
ATOM 634 C CA . LEU A 1 85 ? 3.874 -16.170 3.054 1.00 93.31 85 LEU A CA 1
ATOM 635 C C . LEU A 1 85 ? 3.407 -17.500 2.470 1.00 93.31 85 LEU A C 1
ATOM 637 O O . LEU A 1 85 ? 3.758 -17.831 1.338 1.00 93.31 85 LEU A O 1
ATOM 641 N N . ASP A 1 86 ? 2.609 -18.241 3.233 1.00 95.88 86 ASP A N 1
ATOM 642 C CA . ASP A 1 86 ? 1.856 -19.379 2.716 1.00 95.88 86 ASP A CA 1
ATOM 643 C C . ASP A 1 86 ? 0.490 -18.881 2.206 1.00 95.88 86 ASP A C 1
ATOM 645 O O . ASP A 1 86 ? -0.318 -18.393 3.004 1.00 95.88 86 ASP A O 1
ATOM 649 N N . PRO A 1 87 ? 0.206 -18.996 0.895 1.00 94.38 87 PRO A N 1
ATOM 650 C CA . PRO A 1 87 ? -1.065 -18.579 0.312 1.00 94.38 87 PRO A CA 1
ATOM 651 C C . PRO A 1 87 ? -2.299 -19.176 1.000 1.00 94.38 87 PRO A C 1
ATOM 653 O O . PRO A 1 87 ? -3.338 -18.522 1.045 1.00 94.38 87 PRO A O 1
ATOM 656 N N . ALA A 1 88 ? -2.197 -20.395 1.542 1.00 95.38 88 ALA A N 1
ATOM 657 C CA . ALA A 1 88 ? -3.322 -21.086 2.168 1.00 95.38 88 ALA A CA 1
ATOM 658 C C . ALA A 1 88 ? -3.703 -20.507 3.540 1.00 95.38 88 ALA A C 1
ATOM 660 O O . ALA A 1 88 ? -4.837 -20.672 3.986 1.00 95.38 88 ALA A O 1
ATOM 661 N N . THR A 1 89 ? -2.768 -19.833 4.213 1.00 96.00 89 THR A N 1
ATOM 662 C CA . THR A 1 89 ? -2.974 -19.264 5.555 1.00 96.00 89 THR A CA 1
ATOM 663 C C . THR A 1 89 ? -2.946 -17.738 5.569 1.00 96.00 89 THR A C 1
ATOM 665 O O . THR A 1 89 ? -3.263 -17.129 6.592 1.00 96.00 89 THR A O 1
ATOM 668 N N . PHE A 1 90 ? -2.617 -17.110 4.438 1.00 96.62 90 PHE A N 1
ATOM 669 C CA . PHE A 1 90 ? -2.625 -15.663 4.284 1.00 96.62 90 PHE A CA 1
ATOM 670 C C . PHE A 1 90 ? -4.001 -15.066 4.589 1.00 96.62 90 PHE A C 1
ATOM 672 O O . PHE A 1 90 ? -5.028 -15.546 4.102 1.00 96.62 90 PHE A O 1
ATOM 679 N N . ARG A 1 91 ? -4.004 -13.957 5.336 1.00 97.44 91 ARG A N 1
ATOM 680 C CA . ARG A 1 91 ? -5.188 -13.129 5.566 1.00 97.44 91 ARG A CA 1
ATOM 681 C C . ARG A 1 91 ? -4.842 -11.651 5.440 1.00 97.44 91 ARG A C 1
ATOM 683 O O . ARG A 1 91 ? -3.912 -11.177 6.085 1.00 97.44 91 ARG A O 1
ATOM 690 N N . LEU A 1 92 ? -5.639 -10.921 4.665 1.00 97.56 92 LEU A N 1
ATOM 691 C CA . LEU A 1 92 ? -5.689 -9.466 4.699 1.00 97.56 92 LEU A CA 1
ATOM 692 C C . LEU A 1 92 ? -6.701 -9.042 5.765 1.00 97.56 92 LEU A C 1
ATOM 694 O O . LEU A 1 92 ? -7.912 -9.185 5.577 1.00 97.56 92 LEU A O 1
ATOM 698 N N . THR A 1 93 ? -6.194 -8.526 6.879 1.00 98.25 93 THR A N 1
ATOM 699 C CA . THR A 1 93 ? -7.017 -7.968 7.956 1.00 98.25 93 THR A CA 1
ATOM 700 C C . THR A 1 93 ? -7.239 -6.477 7.724 1.00 98.25 93 THR A C 1
ATOM 702 O O . THR A 1 93 ? -6.293 -5.748 7.433 1.00 98.25 93 THR A O 1
ATOM 705 N N . VAL A 1 94 ? -8.487 -6.027 7.863 1.00 98.38 94 VAL A N 1
ATOM 706 C CA . VAL A 1 94 ? -8.856 -4.606 7.892 1.00 98.38 94 VAL A CA 1
ATOM 707 C C . VAL A 1 94 ? -9.607 -4.353 9.191 1.00 98.38 94 VAL A C 1
ATOM 709 O O . VAL A 1 94 ? -10.690 -4.902 9.397 1.00 98.38 94 VAL A O 1
ATOM 712 N N . ASP A 1 95 ? -9.027 -3.543 10.067 1.00 97.81 95 ASP A N 1
ATOM 713 C CA . ASP A 1 95 ? -9.525 -3.278 11.414 1.00 97.81 95 ASP A CA 1
ATOM 714 C C . ASP A 1 95 ? -9.476 -1.774 11.763 1.00 97.81 95 ASP A C 1
ATOM 716 O O . ASP A 1 95 ? -9.444 -0.911 10.881 1.00 97.81 95 ASP A O 1
ATOM 720 N N . GLY A 1 96 ? -9.569 -1.446 13.055 1.00 97.12 96 GLY A N 1
ATOM 721 C CA . GLY A 1 96 ? -9.602 -0.071 13.551 1.00 97.12 96 GLY A CA 1
ATOM 722 C C . GLY A 1 96 ? -11.005 0.543 13.542 1.00 97.12 96 GLY A C 1
ATOM 723 O O . GLY A 1 96 ? -11.982 -0.082 13.957 1.00 97.12 96 GLY A O 1
ATOM 724 N N . GLU A 1 97 ? -11.114 1.798 13.101 1.00 97.94 97 GLU A N 1
ATOM 725 C CA . GLU A 1 97 ? -12.359 2.584 13.129 1.00 97.94 97 GLU A CA 1
ATOM 726 C C . GLU A 1 97 ? -13.273 2.289 11.928 1.00 97.94 97 GLU A C 1
ATOM 728 O O . GLU A 1 97 ? -13.633 3.163 11.137 1.00 97.94 97 GLU A O 1
ATOM 733 N N . VAL A 1 98 ? -13.671 1.027 11.801 1.00 98.44 98 VAL A N 1
ATOM 734 C CA . VAL A 1 98 ? -14.534 0.515 10.731 1.00 98.44 98 VAL A CA 1
ATOM 735 C C . VAL A 1 98 ? -15.807 -0.106 11.306 1.00 98.44 98 VAL A C 1
ATOM 737 O O . VAL A 1 98 ? -15.818 -0.579 12.442 1.00 98.44 98 VAL A O 1
ATOM 740 N N . ASN A 1 99 ? -16.903 -0.076 10.548 1.00 98.44 99 ASN A N 1
ATOM 741 C CA . ASN A 1 99 ? -18.164 -0.707 10.949 1.00 98.44 99 ASN A CA 1
ATOM 742 C C . ASN A 1 99 ? -18.199 -2.201 10.602 1.00 98.44 99 ASN A C 1
ATOM 744 O O . ASN A 1 99 ? -18.935 -2.951 11.238 1.00 98.44 99 ASN A O 1
ATOM 748 N N . ASN A 1 100 ? -17.399 -2.634 9.625 1.00 98.44 100 ASN A N 1
ATOM 749 C CA . ASN A 1 100 ? -17.317 -4.020 9.182 1.00 98.44 100 ASN A CA 1
ATOM 750 C C . ASN A 1 100 ? -15.847 -4.477 9.088 1.00 98.44 100 ASN A C 1
ATOM 752 O O . ASN A 1 100 ? -15.247 -4.385 8.016 1.00 98.44 100 ASN A O 1
ATOM 756 N N . PRO A 1 101 ? -15.230 -4.941 10.192 1.00 98.31 101 PRO A N 1
ATOM 757 C CA . PRO A 1 101 ? -13.878 -5.494 10.157 1.00 98.31 101 PRO A CA 1
ATOM 758 C C . PRO A 1 101 ? -13.779 -6.675 9.184 1.00 98.31 101 PRO A C 1
ATOM 760 O O . PRO A 1 101 ? -14.648 -7.547 9.164 1.00 98.31 101 PRO A O 1
ATOM 763 N N . LEU A 1 102 ? -12.709 -6.725 8.391 1.00 98.62 102 LEU A N 1
ATOM 764 C CA . LEU A 1 102 ? -12.514 -7.752 7.366 1.00 98.62 102 LEU A CA 1
ATOM 765 C C . LEU A 1 102 ? -11.346 -8.668 7.720 1.00 98.62 102 LEU A C 1
ATOM 767 O O . LEU A 1 102 ? -10.345 -8.241 8.291 1.00 98.62 102 LEU A O 1
ATOM 771 N N . SER A 1 103 ? -11.452 -9.928 7.307 1.00 98.25 103 SER A N 1
ATOM 772 C CA . SER A 1 103 ? -10.340 -10.876 7.293 1.00 98.25 103 SER A CA 1
ATOM 773 C C . SER A 1 103 ? -10.442 -11.716 6.024 1.00 98.25 103 SER A C 1
ATOM 775 O O . SER A 1 103 ? -11.075 -12.773 6.012 1.00 98.25 103 SER A O 1
ATOM 777 N N . LEU A 1 104 ? -9.877 -11.208 4.932 1.00 98.12 104 LEU A N 1
ATOM 778 C CA . LEU A 1 104 ? -10.010 -11.782 3.592 1.00 98.12 104 LEU A CA 1
ATOM 779 C C . LEU A 1 104 ? -8.876 -12.770 3.323 1.00 98.12 104 LEU A C 1
ATOM 781 O O . LEU A 1 104 ? -7.716 -12.450 3.565 1.00 98.12 104 LEU A O 1
ATOM 785 N N . ASP A 1 105 ? -9.194 -13.958 2.820 1.00 97.69 105 ASP A N 1
ATOM 786 C CA . ASP A 1 105 ? -8.192 -14.849 2.230 1.00 97.69 105 ASP A CA 1
ATOM 787 C C . ASP A 1 105 ? -7.889 -14.441 0.773 1.00 97.69 105 ASP A C 1
ATOM 789 O O . ASP A 1 105 ? -8.513 -13.535 0.210 1.00 97.69 105 ASP A O 1
ATOM 793 N N . LEU A 1 106 ? -6.910 -15.098 0.141 1.00 95.81 106 LEU A N 1
ATOM 794 C CA . LEU A 1 106 ? -6.554 -14.799 -1.251 1.00 95.81 106 LEU A CA 1
ATOM 795 C C . LEU A 1 106 ? -7.692 -15.091 -2.237 1.00 95.81 106 LEU A C 1
ATOM 797 O O . LEU A 1 106 ? -7.812 -14.394 -3.243 1.00 95.81 106 LEU A O 1
ATOM 801 N N . ALA A 1 107 ? -8.530 -16.096 -1.968 1.00 96.06 107 ALA A N 1
ATOM 802 C CA . ALA A 1 107 ? -9.646 -16.432 -2.844 1.00 96.06 107 ALA A CA 1
ATOM 803 C C . ALA A 1 107 ? -10.681 -15.301 -2.858 1.00 96.06 107 ALA A C 1
ATOM 805 O O . ALA A 1 107 ? -11.072 -14.850 -3.931 1.00 96.06 107 ALA A O 1
ATOM 806 N N . ALA A 1 108 ? -11.050 -14.782 -1.686 1.00 97.06 108 ALA A N 1
ATOM 807 C CA . ALA A 1 108 ? -11.942 -13.643 -1.538 1.00 97.06 108 ALA A CA 1
ATOM 808 C C . ALA A 1 108 ? -11.377 -12.393 -2.223 1.00 97.06 108 ALA A C 1
ATOM 810 O O . ALA A 1 108 ? -12.099 -11.731 -2.967 1.00 97.06 108 ALA A O 1
ATOM 811 N N . ILE A 1 109 ? -10.082 -12.102 -2.052 1.00 96.56 109 ILE A N 1
ATOM 812 C CA . ILE A 1 109 ? -9.431 -10.965 -2.725 1.00 96.56 109 ILE A CA 1
ATOM 813 C C . ILE A 1 109 ? -9.530 -11.103 -4.249 1.00 96.56 109 ILE A C 1
ATOM 815 O O . ILE A 1 109 ? -9.880 -10.140 -4.926 1.00 96.56 109 ILE A O 1
ATOM 819 N N . ASN A 1 110 ? -9.305 -12.302 -4.788 1.00 95.00 110 ASN A N 1
ATOM 820 C CA . ASN A 1 110 ? -9.363 -12.560 -6.229 1.00 95.00 110 ASN A CA 1
ATOM 821 C C . ASN A 1 110 ? -10.778 -12.476 -6.829 1.00 95.00 110 ASN A C 1
ATOM 823 O O . ASN A 1 110 ? -10.909 -12.426 -8.050 1.00 95.00 110 ASN A O 1
ATOM 827 N N . THR A 1 111 ? -11.836 -12.460 -6.009 1.00 96.69 111 THR A N 1
ATOM 828 C CA . THR A 1 111 ? -13.208 -12.213 -6.497 1.00 96.69 111 THR A CA 1
ATOM 829 C C . THR A 1 111 ? -13.521 -10.730 -6.694 1.00 96.69 111 THR A C 1
ATOM 831 O O . THR A 1 111 ? -14.522 -10.395 -7.327 1.00 96.69 111 THR A O 1
ATOM 834 N N . LEU A 1 112 ? -12.688 -9.833 -6.156 1.00 97.38 112 LEU A N 1
ATOM 835 C CA . LEU A 1 112 ? -12.881 -8.392 -6.278 1.00 97.38 112 LEU A CA 1
ATOM 836 C C . LEU A 1 112 ? -12.461 -7.892 -7.671 1.00 97.38 112 LEU A C 1
ATOM 838 O O . LEU A 1 112 ? -11.662 -8.545 -8.346 1.00 97.38 112 LEU A O 1
ATOM 842 N N . PRO A 1 113 ? -12.974 -6.731 -8.124 1.00 97.44 113 PRO A N 1
ATOM 843 C CA . PRO A 1 113 ? -12.663 -6.208 -9.450 1.00 97.44 113 PRO A CA 1
ATOM 844 C C . PRO A 1 113 ? -11.157 -6.015 -9.667 1.00 97.44 113 PRO A C 1
ATOM 846 O O . PRO A 1 113 ? -10.508 -5.237 -8.964 1.00 97.44 113 PRO A O 1
ATOM 849 N N . LEU A 1 114 ? -10.620 -6.695 -10.682 1.00 97.19 114 LEU A N 1
ATOM 850 C CA . LEU A 1 114 ? -9.244 -6.510 -11.125 1.00 97.19 114 LEU A CA 1
ATOM 851 C C . LEU A 1 114 ? -9.114 -5.170 -11.857 1.00 97.19 114 LEU A C 1
ATOM 853 O O . LEU A 1 114 ? -9.816 -4.906 -12.832 1.00 97.19 114 LEU A O 1
ATOM 857 N N . THR A 1 115 ? -8.170 -4.351 -11.412 1.00 96.25 115 THR A N 1
ATOM 858 C CA . THR A 1 115 ? -7.733 -3.129 -12.083 1.00 96.25 115 THR A CA 1
ATOM 859 C C . THR A 1 115 ? -6.267 -3.258 -12.472 1.00 96.25 115 THR A C 1
ATOM 861 O O . THR A 1 115 ? -5.500 -3.960 -11.809 1.00 96.25 115 THR A O 1
ATOM 864 N N . SER A 1 116 ? -5.853 -2.527 -13.502 1.00 96.62 116 SER A N 1
ATOM 865 C CA . SER A 1 116 ? -4.438 -2.312 -13.793 1.00 96.62 116 SER A CA 1
ATOM 866 C C . SER A 1 116 ? -4.150 -0.845 -14.063 1.00 96.62 116 SER A C 1
ATOM 868 O O . SER A 1 116 ? -5.034 -0.150 -14.550 1.00 96.62 116 SER A O 1
ATOM 870 N N . MET A 1 117 ? -2.928 -0.406 -13.778 1.00 95.94 117 MET A N 1
ATOM 871 C CA . MET A 1 117 ? -2.444 0.937 -14.099 1.00 95.94 117 MET A CA 1
ATOM 872 C C . MET A 1 117 ? -0.974 0.887 -14.501 1.00 95.94 117 MET A C 1
ATOM 874 O O . MET A 1 117 ? -0.197 0.146 -13.898 1.00 95.94 117 MET A O 1
ATOM 878 N N . VAL A 1 118 ? -0.576 1.683 -15.490 1.00 97.75 118 VAL A N 1
ATOM 879 C CA . VAL A 1 118 ? 0.837 1.841 -15.865 1.00 97.75 118 VAL A CA 1
ATOM 880 C C . VAL A 1 118 ? 1.317 3.186 -15.349 1.00 97.75 118 VAL A C 1
ATOM 882 O O . VAL A 1 118 ? 0.920 4.228 -15.863 1.00 97.75 118 VAL A O 1
ATOM 885 N N . ILE A 1 119 ? 2.165 3.178 -14.325 1.00 96.44 119 ILE A N 1
ATOM 886 C CA . ILE A 1 119 ? 2.615 4.405 -13.660 1.00 96.44 119 ILE A CA 1
ATOM 887 C C . ILE A 1 119 ? 4.115 4.373 -13.395 1.00 96.44 119 ILE A C 1
ATOM 889 O O . ILE A 1 119 ? 4.746 3.315 -13.343 1.00 96.44 119 ILE A O 1
ATOM 893 N N . ARG A 1 120 ? 4.686 5.561 -13.190 1.00 96.31 120 ARG A N 1
ATOM 894 C CA . ARG A 1 120 ? 6.074 5.716 -12.759 1.00 96.31 120 ARG A CA 1
ATOM 895 C C . ARG A 1 120 ? 6.169 5.575 -11.239 1.00 96.31 120 ARG A C 1
ATOM 897 O O . ARG A 1 120 ? 5.718 6.453 -10.509 1.00 96.31 120 ARG A O 1
ATOM 904 N N . HIS A 1 121 ? 6.782 4.495 -10.766 1.00 95.00 121 HIS A N 1
ATOM 905 C CA . HIS A 1 121 ? 7.172 4.328 -9.369 1.00 95.00 121 HIS A CA 1
ATOM 906 C C . HIS A 1 121 ? 8.450 5.128 -9.105 1.00 95.00 121 HIS A C 1
ATOM 908 O O . HIS A 1 121 ? 9.420 4.990 -9.849 1.00 95.00 121 HIS A O 1
ATOM 914 N N . VAL A 1 122 ? 8.461 5.964 -8.066 1.00 94.81 122 VAL A N 1
ATOM 915 C CA . VAL A 1 122 ? 9.613 6.803 -7.705 1.00 94.81 122 VAL A CA 1
ATOM 916 C C . VAL A 1 122 ? 10.020 6.486 -6.279 1.00 94.81 122 VAL A C 1
ATOM 918 O O . VAL A 1 122 ? 9.240 6.696 -5.353 1.00 94.81 122 VAL A O 1
ATOM 921 N N . CYS A 1 123 ? 11.240 5.989 -6.105 1.00 94.94 123 CYS A N 1
ATOM 922 C CA . CYS A 1 123 ? 11.786 5.689 -4.795 1.00 94.94 123 CYS A CA 1
ATOM 923 C C . CYS A 1 123 ? 12.553 6.894 -4.239 1.00 94.94 123 CYS A C 1
ATOM 925 O O . CYS A 1 123 ? 13.268 7.590 -4.962 1.00 94.94 123 CYS A O 1
ATOM 927 N N . VAL A 1 124 ? 12.458 7.104 -2.926 1.00 95.81 124 VAL A N 1
ATOM 928 C CA . VAL A 1 124 ? 13.209 8.146 -2.205 1.00 95.81 124 VAL A CA 1
ATOM 929 C C . VAL A 1 124 ? 14.725 7.917 -2.220 1.00 95.81 124 VAL 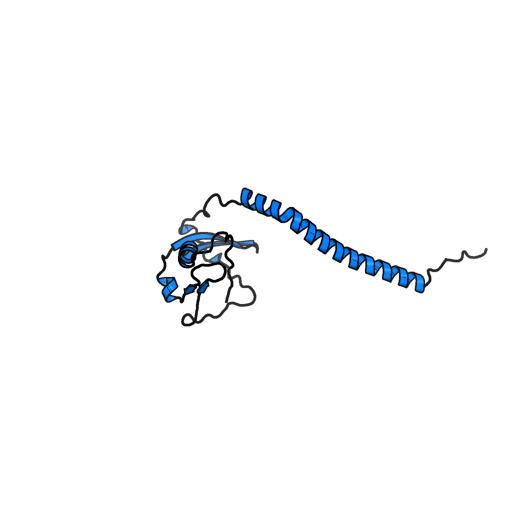A C 1
ATOM 931 O O . VAL A 1 124 ? 15.487 8.846 -1.978 1.00 95.81 124 VAL A O 1
ATOM 934 N N . GLU A 1 125 ? 15.170 6.703 -2.545 1.00 94.94 125 GLU A N 1
ATOM 935 C CA . GLU A 1 125 ? 16.586 6.338 -2.675 1.00 94.94 125 GLU A CA 1
ATOM 936 C C . GLU A 1 125 ? 17.196 6.722 -4.033 1.00 94.94 125 GLU A C 1
ATOM 938 O O . GLU A 1 125 ? 18.364 6.444 -4.288 1.00 94.94 125 GLU A O 1
ATOM 943 N N . GLY A 1 126 ? 16.428 7.375 -4.912 1.00 95.25 126 GLY A N 1
ATOM 944 C CA . GLY A 1 126 ? 16.952 7.988 -6.137 1.00 95.25 126 GLY A CA 1
ATOM 945 C C . GLY A 1 126 ? 16.799 7.162 -7.415 1.00 95.25 126 GLY A C 1
ATOM 946 O O . GLY A 1 126 ? 17.357 7.540 -8.442 1.00 95.25 126 GLY A O 1
ATOM 947 N N . TRP A 1 127 ? 16.027 6.075 -7.393 1.00 95.69 127 TRP A N 1
ATOM 948 C CA . TRP A 1 127 ? 15.685 5.293 -8.585 1.00 95.69 127 TRP A CA 1
ATOM 949 C C . TRP A 1 127 ? 14.186 5.365 -8.899 1.00 95.69 127 TRP A C 1
ATOM 951 O O . TRP A 1 127 ? 13.362 5.745 -8.063 1.00 95.69 127 TRP A O 1
ATOM 961 N N . ALA A 1 128 ? 13.823 5.026 -10.134 1.00 96.50 128 ALA A N 1
ATOM 962 C CA . ALA A 1 128 ? 12.440 4.988 -10.586 1.00 96.50 128 ALA A CA 1
ATOM 963 C C . ALA A 1 128 ? 12.269 3.983 -11.724 1.00 96.50 128 ALA A C 1
ATOM 965 O O . ALA A 1 128 ? 13.219 3.726 -12.457 1.00 96.50 128 ALA A O 1
ATOM 966 N N . ALA A 1 129 ? 11.052 3.473 -11.885 1.00 97.44 129 ALA A N 1
ATOM 967 C CA . ALA A 1 129 ? 10.694 2.544 -12.951 1.00 97.44 129 ALA A CA 1
ATOM 968 C C . ALA A 1 129 ? 9.267 2.805 -13.430 1.00 97.44 129 ALA A C 1
ATOM 970 O O . ALA A 1 129 ? 8.393 3.160 -12.633 1.00 97.44 129 ALA A O 1
ATOM 971 N N . ILE A 1 130 ? 9.013 2.606 -14.721 1.00 97.94 130 ILE A N 1
ATOM 972 C CA . ILE A 1 130 ? 7.655 2.594 -15.272 1.00 97.94 130 ILE A CA 1
ATOM 973 C C . ILE A 1 130 ? 7.173 1.147 -15.308 1.00 97.94 130 ILE A C 1
ATOM 975 O O . ILE A 1 130 ? 7.773 0.302 -15.973 1.00 97.94 130 ILE A O 1
ATOM 979 N N . VAL A 1 131 ? 6.097 0.861 -14.573 1.00 96.69 131 VAL A N 1
ATOM 980 C CA . VAL A 1 131 ? 5.618 -0.504 -14.317 1.00 96.69 131 VAL A CA 1
ATOM 981 C C . VAL A 1 131 ? 4.101 -0.562 -14.463 1.00 96.69 131 VAL A C 1
ATOM 983 O O . VAL A 1 131 ? 3.395 0.369 -14.065 1.00 96.69 131 VAL A O 1
ATOM 986 N N . GLN A 1 132 ? 3.597 -1.673 -15.004 1.00 97.31 132 GLN A N 1
ATOM 987 C CA . GLN A 1 132 ? 2.180 -2.012 -14.927 1.00 97.31 132 GLN A CA 1
ATOM 988 C C . GLN A 1 132 ? 1.885 -2.717 -13.601 1.00 97.31 132 GLN A C 1
ATOM 990 O O . GLN A 1 132 ? 2.359 -3.824 -13.354 1.00 97.31 132 GLN A O 1
ATOM 995 N N . TRP A 1 133 ? 1.066 -2.092 -12.764 1.00 96.00 133 TRP A N 1
ATOM 996 C CA . TRP A 1 133 ? 0.546 -2.678 -11.534 1.00 96.00 133 TRP A CA 1
ATOM 997 C C . TRP A 1 133 ? -0.825 -3.283 -11.799 1.00 96.00 133 TRP A C 1
ATOM 999 O O . TRP A 1 133 ? -1.640 -2.673 -12.489 1.00 96.00 133 TRP A O 1
ATOM 1009 N N . GLY A 1 134 ? -1.087 -4.461 -11.238 1.00 96.50 134 GLY A N 1
ATOM 1010 C CA . GLY A 1 134 ? -2.382 -5.135 -11.297 1.00 96.50 134 GLY A CA 1
ATOM 1011 C C . GLY A 1 134 ? -2.837 -5.553 -9.904 1.00 96.50 134 GLY A C 1
ATOM 1012 O O . GLY A 1 134 ? -2.021 -5.989 -9.095 1.00 96.50 134 GLY A O 1
ATOM 1013 N N . GLY A 1 135 ? -4.128 -5.411 -9.614 1.00 96.56 135 GLY A N 1
ATOM 1014 C CA . GLY A 1 135 ? -4.682 -5.790 -8.317 1.00 96.56 135 GLY A CA 1
ATOM 1015 C C . GLY A 1 135 ? -6.085 -5.250 -8.081 1.00 96.56 135 GLY A C 1
ATOM 1016 O O . GLY A 1 135 ? -6.824 -4.974 -9.021 1.00 96.56 135 GLY A O 1
ATOM 1017 N N . VAL A 1 136 ? -6.443 -5.088 -6.811 1.00 97.25 136 VAL A N 1
ATOM 1018 C CA . VAL A 1 136 ? -7.742 -4.559 -6.376 1.00 97.25 136 VAL A CA 1
ATOM 1019 C C . VAL A 1 136 ? -7.574 -3.104 -5.955 1.00 97.25 136 VAL A C 1
ATOM 1021 O O . VAL A 1 136 ? -6.577 -2.747 -5.323 1.00 97.25 136 VAL A O 1
ATOM 1024 N N . ARG A 1 137 ? -8.544 -2.240 -6.271 1.00 95.56 137 ARG A N 1
ATOM 1025 C CA . ARG A 1 137 ? -8.482 -0.847 -5.814 1.00 95.56 137 ARG A CA 1
ATOM 1026 C C . ARG A 1 137 ? -8.755 -0.772 -4.317 1.00 95.56 137 ARG A C 1
ATOM 1028 O O . ARG A 1 137 ? -9.722 -1.348 -3.823 1.00 95.56 137 ARG A O 1
ATOM 1035 N N . LEU A 1 138 ? -7.981 0.053 -3.614 1.00 95.12 138 LEU A N 1
ATOM 1036 C CA . LEU A 1 138 ? -8.190 0.316 -2.188 1.00 95.12 138 LEU A CA 1
ATOM 1037 C C . LEU A 1 138 ? -9.624 0.779 -1.885 1.00 95.12 138 LEU A C 1
ATOM 1039 O O . LEU A 1 138 ? -10.200 0.354 -0.891 1.00 95.12 138 LEU A O 1
ATOM 1043 N N . GLN A 1 139 ? -10.224 1.593 -2.762 1.00 94.75 139 GLN A N 1
ATOM 1044 C CA . GLN A 1 139 ? -11.615 2.040 -2.615 1.00 94.75 139 GLN A CA 1
ATOM 1045 C C . GLN A 1 139 ? -12.617 0.883 -2.500 1.00 94.75 139 GLN A C 1
ATOM 1047 O O . GLN A 1 139 ? -13.588 1.008 -1.760 1.00 94.75 139 GLN A O 1
ATOM 1052 N N . ASP A 1 140 ? -12.384 -0.232 -3.195 1.00 96.94 140 ASP A N 1
ATOM 1053 C CA . ASP A 1 140 ? -13.312 -1.360 -3.221 1.00 96.94 140 ASP A CA 1
ATOM 1054 C C . ASP A 1 140 ? -13.223 -2.124 -1.882 1.00 96.94 140 ASP A C 1
ATOM 1056 O O . ASP A 1 140 ? -14.243 -2.491 -1.306 1.00 96.94 140 ASP A O 1
ATOM 1060 N N . ILE A 1 141 ? -12.021 -2.240 -1.298 1.00 97.50 141 ILE A N 1
ATOM 1061 C CA . ILE A 1 141 ? -11.815 -2.767 0.066 1.00 97.50 141 ILE A CA 1
ATOM 1062 C C . ILE A 1 141 ? -12.417 -1.834 1.127 1.00 97.50 141 ILE A C 1
ATOM 1064 O O . ILE A 1 141 ? -13.091 -2.287 2.051 1.00 97.50 141 ILE A O 1
ATOM 1068 N N . VAL A 1 142 ? -12.203 -0.522 0.993 1.00 96.56 142 VAL A N 1
ATOM 1069 C CA . VAL A 1 142 ? -12.727 0.489 1.924 1.00 96.56 142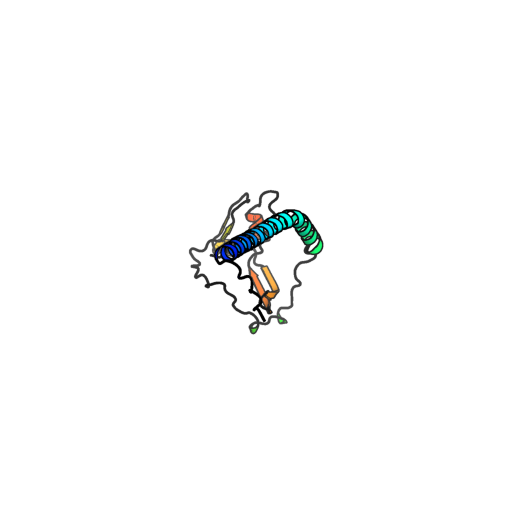 VAL A CA 1
ATOM 1070 C C . VAL A 1 142 ? -14.257 0.479 1.946 1.00 96.56 142 VAL A C 1
ATOM 1072 O O . VAL A 1 142 ? -14.850 0.567 3.018 1.00 96.56 142 VAL A O 1
ATOM 1075 N N . GLN A 1 143 ? -14.912 0.315 0.795 1.00 96.88 143 GLN A N 1
ATOM 1076 C CA . GLN A 1 143 ? -16.370 0.187 0.733 1.00 96.88 143 GLN A CA 1
ATOM 1077 C C . GLN A 1 143 ? -16.882 -1.035 1.504 1.00 96.88 143 GLN A C 1
ATOM 1079 O O . GLN A 1 143 ? -17.887 -0.927 2.206 1.00 96.88 143 GLN A O 1
ATOM 1084 N N . LEU A 1 144 ? -16.181 -2.171 1.423 1.00 97.88 144 LEU A N 1
ATOM 1085 C CA . LEU A 1 144 ? -16.525 -3.372 2.190 1.00 97.88 144 LEU A CA 1
ATOM 1086 C C . LEU A 1 144 ? -16.327 -3.164 3.694 1.00 97.88 144 LEU A C 1
ATOM 1088 O O . LEU A 1 144 ? -17.158 -3.614 4.480 1.00 97.88 144 LEU A O 1
ATOM 1092 N N . ALA A 1 145 ? -15.252 -2.478 4.091 1.00 98.19 145 ALA A N 1
ATOM 1093 C CA . ALA A 1 145 ? -14.919 -2.258 5.496 1.00 98.19 145 ALA A CA 1
ATOM 1094 C C . ALA A 1 145 ? -15.831 -1.225 6.183 1.00 98.19 145 ALA A C 1
ATOM 1096 O O . ALA A 1 145 ? -16.034 -1.273 7.394 1.00 98.19 145 ALA A O 1
ATOM 1097 N N . GLN A 1 146 ? -16.408 -0.294 5.416 1.00 98.19 146 GLN A N 1
ATOM 1098 C CA . GLN A 1 146 ? -17.309 0.755 5.905 1.00 98.19 146 GLN A CA 1
ATOM 1099 C C . GLN A 1 146 ? -16.703 1.593 7.055 1.00 98.19 146 GLN A C 1
ATOM 1101 O O . GLN A 1 146 ? -17.163 1.482 8.196 1.00 98.19 146 GLN A O 1
ATOM 1106 N N . PRO A 1 147 ? -15.689 2.447 6.802 1.00 98.06 147 PRO A N 1
ATOM 1107 C CA . PRO A 1 147 ? -15.104 3.314 7.824 1.00 98.06 147 PRO A CA 1
ATOM 1108 C C . PRO A 1 147 ? -16.150 4.156 8.554 1.00 98.06 147 PRO A C 1
ATOM 1110 O O . PRO A 1 147 ? -17.131 4.613 7.960 1.00 98.06 147 PRO A O 1
ATOM 1113 N N . LYS A 1 148 ? -15.929 4.397 9.846 1.00 98.06 148 LYS A N 1
ATOM 1114 C CA . LYS A 1 148 ? -16.770 5.311 10.623 1.00 98.06 148 LYS A CA 1
ATOM 1115 C C . LYS A 1 148 ? -16.593 6.757 10.152 1.00 98.06 148 LYS A C 1
ATOM 1117 O O . LYS A 1 148 ? -15.574 7.137 9.572 1.00 98.06 148 LYS A O 1
ATOM 1122 N N . SER A 1 149 ? -17.591 7.588 10.450 1.00 96.12 149 SER A N 1
ATOM 1123 C CA . SER A 1 149 ? -17.531 9.024 10.166 1.00 96.12 149 SER A CA 1
ATOM 1124 C C . SER A 1 149 ? -16.312 9.665 10.835 1.00 96.12 149 SER A C 1
ATOM 1126 O O . SER A 1 149 ? -16.088 9.480 12.029 1.00 96.12 149 SER A O 1
ATOM 1128 N N . GLY A 1 150 ? -15.551 10.452 10.074 1.00 92.06 150 GLY A N 1
ATOM 1129 C CA . GLY A 1 150 ? -14.385 11.188 10.570 1.00 92.06 150 GLY A CA 1
ATOM 1130 C C . GLY A 1 150 ? -13.042 10.459 10.452 1.00 92.06 150 GLY A C 1
ATOM 1131 O O . GLY A 1 150 ? -12.017 11.067 10.762 1.00 92.06 150 GLY A O 1
ATOM 1132 N N . VAL A 1 151 ? -13.008 9.210 9.970 1.00 95.19 151 VAL A N 1
ATOM 1133 C CA . VAL A 1 151 ? -11.748 8.534 9.618 1.00 95.19 151 VAL A CA 1
ATOM 1134 C C . VAL A 1 151 ? -11.087 9.253 8.441 1.00 95.19 151 VAL A C 1
ATOM 1136 O O . VAL A 1 151 ? -11.729 9.507 7.424 1.00 95.19 151 VAL A O 1
ATOM 1139 N N . ARG A 1 152 ? -9.798 9.585 8.584 1.00 89.62 152 ARG A N 1
ATOM 1140 C CA . ARG A 1 152 ? -9.020 10.319 7.566 1.00 89.62 152 ARG A CA 1
ATOM 1141 C C . ARG A 1 152 ? -7.827 9.554 7.001 1.00 89.62 152 ARG A C 1
ATOM 1143 O O . ARG A 1 152 ? -7.307 9.942 5.963 1.00 89.62 152 ARG A O 1
ATOM 1150 N N . TYR A 1 153 ? -7.384 8.498 7.677 1.00 93.12 153 TYR A N 1
ATOM 1151 C CA . TYR A 1 153 ? -6.138 7.811 7.354 1.00 93.12 153 TYR A CA 1
ATOM 1152 C C . TYR A 1 153 ? -6.351 6.303 7.300 1.00 93.12 153 TYR A C 1
ATOM 1154 O O . TYR A 1 153 ? -7.117 5.751 8.089 1.00 93.12 153 TYR A O 1
ATOM 1162 N N . ALA A 1 154 ? -5.632 5.656 6.388 1.00 95.06 154 ALA A N 1
ATOM 1163 C CA . ALA A 1 154 ? -5.443 4.215 6.358 1.00 95.06 154 ALA A CA 1
ATOM 1164 C C . ALA A 1 154 ? -3.977 3.921 6.690 1.00 95.06 154 ALA A C 1
ATOM 1166 O O . ALA A 1 154 ? -3.076 4.563 6.148 1.00 95.06 154 ALA A O 1
ATOM 1167 N N . TYR A 1 155 ? -3.747 2.969 7.589 1.00 96.62 155 TYR A N 1
ATOM 1168 C CA . TYR A 1 155 ? -2.415 2.498 7.946 1.00 96.62 155 TYR A CA 1
ATOM 1169 C C . TYR A 1 155 ? -2.188 1.122 7.325 1.00 96.62 155 TYR A C 1
ATOM 1171 O O . TYR A 1 155 ? -3.049 0.250 7.421 1.00 96.62 155 TYR A O 1
ATOM 1179 N N . PHE A 1 156 ? -1.036 0.937 6.686 1.00 97.31 156 PHE A N 1
ATOM 1180 C CA . PHE A 1 156 ? -0.649 -0.330 6.074 1.00 97.31 156 PHE A CA 1
ATOM 1181 C C . PHE A 1 156 ? 0.467 -0.963 6.893 1.00 97.31 156 PHE A C 1
ATOM 1183 O O . PHE A 1 156 ? 1.478 -0.319 7.177 1.00 97.31 156 PHE A O 1
ATOM 1190 N N . GLN A 1 157 ? 0.296 -2.238 7.229 1.00 95.25 157 GLN A N 1
ATOM 1191 C CA . GLN A 1 157 ? 1.284 -3.030 7.945 1.00 95.25 157 GLN A CA 1
ATOM 1192 C C . GLN A 1 157 ? 1.646 -4.266 7.120 1.00 95.25 157 GLN A C 1
ATOM 1194 O O . GLN A 1 157 ? 0.767 -4.996 6.666 1.00 95.25 157 GLN A O 1
ATOM 1199 N N . SER A 1 158 ? 2.948 -4.489 6.924 1.00 93.50 158 SER A N 1
ATOM 1200 C CA . SER A 1 158 ? 3.461 -5.742 6.358 1.00 93.50 158 SER A CA 1
ATOM 1201 C C . SER A 1 158 ? 3.347 -6.876 7.377 1.00 93.50 158 SER A C 1
ATOM 1203 O O . SER A 1 158 ? 3.430 -6.633 8.583 1.00 93.50 158 SER A O 1
ATOM 1205 N N . ALA A 1 159 ? 3.212 -8.103 6.873 1.00 90.81 159 ALA A N 1
ATOM 1206 C CA . ALA A 1 159 ? 3.430 -9.326 7.645 1.00 90.81 159 ALA A CA 1
ATOM 1207 C C . ALA A 1 159 ? 4.851 -9.401 8.223 1.00 90.81 159 ALA A C 1
ATOM 1209 O O . ALA A 1 159 ? 5.761 -8.768 7.626 1.00 90.81 159 ALA A O 1
#